Protein AF-A0ABD3QUU9-F1 (afdb_monomer)

InterPro 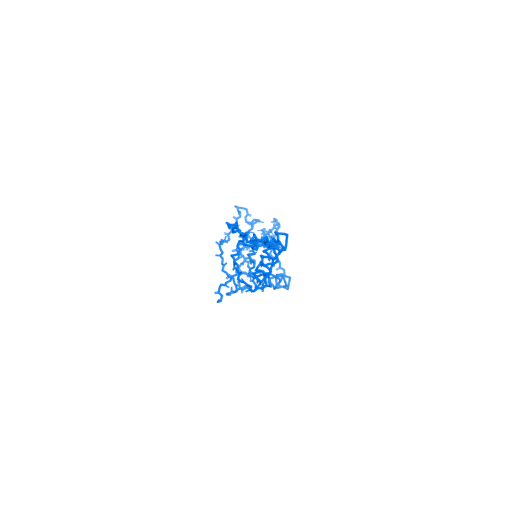domains:
  IPR001288 Translation initiation factor 3 [PTHR10938] (11-122)
  IPR019815 Translation initiation factor 3, C-terminal [PF00707] (43-120)
  IPR036788 Translation initiation factor 3 (IF-3), C-terminal domain superfamily [G3DSA:3.30.110.10] (19-131)
  IPR036788 Translation initiation factor 3 (IF-3), C-terminal domain superfamily [SSF55200] (43-124)

Structure (mmCIF, N/CA/C/O backbone):
data_AF-A0ABD3QUU9-F1
#
_entry.id   AF-A0ABD3QUU9-F1
#
loop_
_atom_site.group_PDB
_atom_site.id
_atom_site.type_symbol
_atom_site.label_atom_id
_atom_site.label_alt_id
_atom_site.label_comp_id
_atom_site.label_asym_id
_atom_site.label_entity_id
_atom_site.label_seq_id
_atom_site.pdbx_PDB_ins_code
_atom_site.Cartn_x
_atom_site.Cartn_y
_atom_site.Cartn_z
_atom_site.occupancy
_atom_site.B_iso_or_equiv
_atom_site.auth_seq_id
_atom_site.auth_comp_id
_atom_site.auth_asym_id
_atom_site.auth_atom_id
_atom_site.pdbx_PDB_model_num
ATOM 1 N N . MET A 1 1 ? 61.642 -3.386 -46.748 1.00 42.53 1 MET A N 1
ATOM 2 C CA . MET A 1 1 ? 60.186 -3.110 -46.766 1.00 42.53 1 MET A CA 1
ATOM 3 C C . MET A 1 1 ? 59.706 -2.957 -45.328 1.00 42.53 1 MET A C 1
ATOM 5 O O . MET A 1 1 ? 59.846 -3.905 -44.570 1.00 42.53 1 MET A O 1
ATOM 9 N N . ARG A 1 2 ? 59.224 -1.776 -44.913 1.00 41.47 2 ARG A N 1
ATOM 10 C CA . ARG A 1 2 ? 58.580 -1.584 -43.599 1.00 41.47 2 ARG A CA 1
ATOM 11 C C . ARG A 1 2 ? 57.066 -1.603 -43.806 1.00 41.47 2 ARG A C 1
ATOM 13 O O . ARG A 1 2 ? 56.547 -0.759 -44.528 1.00 41.47 2 ARG A O 1
ATOM 20 N N . LEU A 1 3 ? 56.393 -2.583 -43.210 1.00 44.31 3 LEU A N 1
ATOM 21 C CA . LEU A 1 3 ? 54.935 -2.666 -43.167 1.00 44.31 3 LEU A CA 1
ATOM 22 C C . LEU A 1 3 ? 54.413 -1.605 -42.191 1.00 44.31 3 LEU A C 1
ATOM 24 O O . LEU A 1 3 ? 54.710 -1.657 -40.999 1.00 44.31 3 LEU A O 1
ATOM 28 N N . VA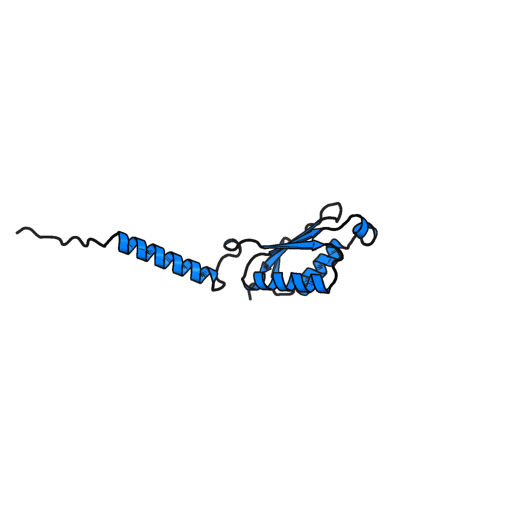L A 1 4 ? 53.661 -0.632 -42.704 1.00 47.78 4 VAL A N 1
ATOM 29 C CA . VAL A 1 4 ? 52.907 0.320 -41.883 1.00 47.78 4 VAL A CA 1
ATOM 30 C C . VAL A 1 4 ? 51.592 -0.357 -41.516 1.00 47.78 4 VAL A C 1
ATOM 32 O O . VAL A 1 4 ? 50.747 -0.583 -42.379 1.00 47.78 4 VAL A O 1
ATOM 35 N N . VAL A 1 5 ? 51.434 -0.719 -40.246 1.00 54.28 5 VAL A N 1
ATOM 36 C CA . VAL A 1 5 ? 50.164 -1.221 -39.712 1.00 54.28 5 VAL A CA 1
ATOM 37 C C . VAL A 1 5 ? 49.305 0.003 -39.375 1.00 54.28 5 VAL A C 1
ATOM 39 O O . VAL A 1 5 ? 49.724 0.794 -38.527 1.00 54.28 5 VAL A O 1
ATOM 42 N N . PRO A 1 6 ? 48.144 0.222 -40.017 1.00 51.41 6 PRO A N 1
ATOM 43 C CA . PRO A 1 6 ? 47.281 1.337 -39.659 1.00 51.41 6 PRO A CA 1
ATOM 44 C C . PRO A 1 6 ? 46.674 1.057 -38.282 1.00 51.41 6 PRO A C 1
ATOM 46 O O . PRO A 1 6 ? 45.927 0.094 -38.100 1.00 51.41 6 PRO A O 1
ATOM 49 N N . SER A 1 7 ? 47.008 1.879 -37.289 1.00 56.78 7 SER A N 1
ATOM 50 C CA . SER A 1 7 ? 46.336 1.839 -35.997 1.00 56.78 7 SER A CA 1
ATOM 51 C C . SER A 1 7 ? 44.897 2.321 -36.191 1.00 56.78 7 SER A C 1
ATOM 53 O O . SER A 1 7 ? 44.641 3.476 -36.526 1.00 56.78 7 SER A O 1
ATOM 55 N N . LEU A 1 8 ? 43.931 1.424 -35.990 1.00 56.50 8 LEU A N 1
ATOM 56 C CA . LEU A 1 8 ? 42.523 1.782 -35.833 1.00 56.50 8 LEU A CA 1
ATOM 57 C C . LEU A 1 8 ? 42.372 2.526 -34.500 1.00 56.50 8 LEU A C 1
ATOM 59 O O . LEU A 1 8 ? 41.977 1.952 -33.486 1.00 56.50 8 LEU A O 1
ATOM 63 N N . ALA A 1 9 ? 42.739 3.805 -34.489 1.00 61.22 9 ALA A N 1
ATOM 64 C CA . ALA A 1 9 ? 42.438 4.711 -33.396 1.00 61.22 9 ALA A CA 1
ATOM 65 C C . ALA A 1 9 ? 40.925 4.960 -33.408 1.00 61.22 9 ALA A C 1
ATOM 67 O O . ALA A 1 9 ? 40.418 5.865 -34.068 1.00 61.22 9 ALA A O 1
ATOM 68 N N . VAL A 1 10 ? 40.182 4.092 -32.722 1.00 66.56 10 VAL A N 1
ATOM 69 C CA . VAL A 1 10 ? 38.789 4.371 -32.386 1.00 66.56 10 VAL A CA 1
ATOM 70 C C . VAL A 1 10 ? 38.803 5.622 -31.519 1.00 66.56 10 VAL A C 1
ATOM 72 O O . VAL A 1 10 ? 39.468 5.640 -30.486 1.00 66.56 10 VAL A O 1
ATOM 75 N N . ASP A 1 11 ? 38.081 6.654 -31.947 1.00 78.12 11 ASP A N 1
ATOM 76 C CA . ASP A 1 11 ? 37.812 7.845 -31.146 1.00 78.12 11 ASP A CA 1
ATOM 77 C C . ASP A 1 11 ? 37.200 7.400 -29.807 1.00 78.12 11 ASP A C 1
ATOM 79 O O . ASP A 1 11 ? 36.038 6.976 -29.722 1.00 78.12 11 ASP A O 1
ATOM 83 N N . LEU A 1 12 ? 38.051 7.376 -28.778 1.00 77.06 12 LEU A N 1
ATOM 84 C CA . LEU A 1 12 ? 37.749 6.781 -27.483 1.00 77.06 12 LEU A CA 1
ATOM 85 C C . LEU A 1 12 ? 36.594 7.528 -26.819 1.00 77.06 12 LEU A C 1
ATOM 87 O O . LEU A 1 12 ? 35.702 6.897 -26.248 1.00 77.06 12 LEU A O 1
ATOM 91 N N . ASP A 1 13 ? 36.562 8.849 -26.968 1.00 79.75 13 ASP A N 1
ATOM 92 C CA . ASP A 1 13 ? 35.517 9.703 -26.418 1.00 79.75 13 ASP A CA 1
ATOM 93 C C . ASP A 1 13 ? 34.179 9.430 -27.092 1.00 79.75 13 ASP A C 1
ATOM 95 O O . ASP A 1 13 ? 33.166 9.221 -26.413 1.00 79.75 13 ASP A O 1
ATOM 99 N N . ARG A 1 14 ? 34.173 9.311 -28.423 1.00 83.25 14 ARG A N 1
ATOM 100 C CA . ARG A 1 14 ? 32.975 8.923 -29.175 1.00 83.25 14 ARG A CA 1
ATOM 101 C C . ARG A 1 14 ? 32.475 7.539 -28.765 1.00 83.25 14 ARG A C 1
ATOM 103 O O . ARG A 1 14 ? 31.271 7.357 -28.562 1.00 83.25 14 ARG A O 1
ATOM 110 N N . HIS A 1 15 ? 33.368 6.568 -28.598 1.00 83.56 15 HIS A N 1
ATOM 111 C CA . HIS A 1 15 ? 32.998 5.210 -28.196 1.00 83.56 15 HIS A CA 1
ATOM 112 C C . HIS A 1 15 ? 32.442 5.157 -26.761 1.00 83.56 15 HIS A C 1
ATOM 114 O O . HIS A 1 15 ? 31.425 4.502 -26.500 1.00 83.56 15 HIS A O 1
ATOM 120 N N . LEU A 1 16 ? 33.052 5.892 -25.828 1.00 86.00 16 LEU A N 1
ATOM 121 C CA . LEU A 1 16 ? 32.565 6.028 -24.453 1.00 86.00 16 LEU A CA 1
ATOM 122 C C . LEU A 1 16 ? 31.206 6.737 -24.404 1.00 86.00 16 LEU A C 1
ATOM 124 O O . LEU A 1 16 ? 30.311 6.301 -23.670 1.00 86.00 16 LEU A O 1
ATOM 128 N N . TYR A 1 17 ? 31.020 7.782 -25.210 1.00 88.38 17 TYR A N 1
ATOM 129 C CA . TYR A 1 17 ? 29.749 8.488 -25.352 1.00 88.38 17 TYR A CA 1
ATOM 130 C C . TYR A 1 17 ? 28.647 7.565 -25.889 1.00 88.38 17 TYR A C 1
ATOM 132 O O . TYR A 1 17 ? 27.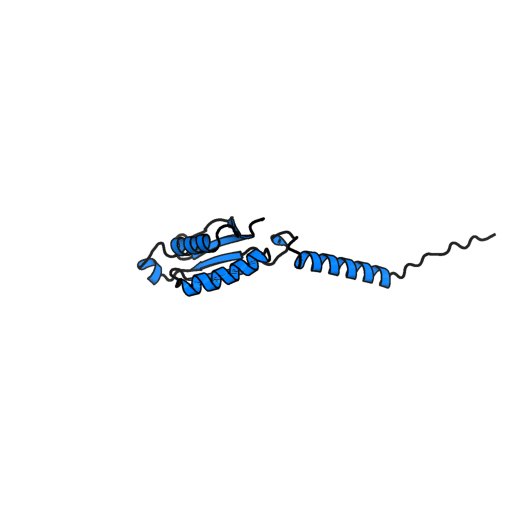562 7.490 -25.306 1.00 88.38 17 TYR A O 1
ATOM 140 N N . GLU A 1 18 ? 28.922 6.796 -26.944 1.00 89.12 18 GLU A N 1
ATOM 141 C CA . GLU A 1 18 ? 27.970 5.836 -27.509 1.00 89.12 18 GLU A CA 1
ATOM 142 C C . GLU A 1 18 ? 27.577 4.748 -26.504 1.00 89.12 18 GLU A C 1
ATOM 144 O O . GLU A 1 18 ? 26.386 4.448 -26.367 1.00 89.12 18 GLU A O 1
ATOM 149 N N . ARG A 1 19 ? 28.537 4.199 -25.744 1.00 88.56 19 ARG A N 1
ATOM 150 C CA . ARG A 1 19 ? 28.250 3.230 -24.671 1.00 88.56 19 ARG A CA 1
ATOM 151 C C . ARG A 1 19 ? 27.358 3.834 -23.590 1.00 88.56 19 ARG A C 1
ATOM 153 O O . ARG A 1 19 ? 26.346 3.223 -23.240 1.00 88.56 19 ARG A O 1
ATOM 160 N N . LYS A 1 20 ? 27.677 5.038 -23.100 1.00 87.12 20 LYS A N 1
ATOM 161 C CA . LYS A 1 20 ? 26.849 5.751 -22.109 1.00 87.12 20 LYS A CA 1
ATOM 162 C C . LYS A 1 20 ? 25.443 6.024 -22.648 1.00 87.12 20 LYS A C 1
ATOM 164 O O . LYS A 1 20 ? 24.461 5.761 -21.955 1.00 87.12 20 LYS A O 1
ATOM 169 N N . ARG A 1 21 ? 25.322 6.470 -23.903 1.00 89.19 21 ARG A N 1
ATOM 170 C CA . ARG A 1 21 ? 24.033 6.738 -24.561 1.00 89.19 21 ARG A CA 1
ATOM 171 C C . ARG A 1 21 ? 23.192 5.470 -24.709 1.00 89.19 21 ARG A C 1
ATOM 173 O O . ARG A 1 21 ? 21.991 5.508 -24.446 1.00 89.19 21 ARG A O 1
ATOM 180 N N . ARG A 1 22 ? 23.799 4.342 -25.096 1.00 83.94 22 ARG A N 1
ATOM 181 C CA . ARG A 1 22 ? 23.116 3.037 -25.197 1.00 83.94 22 ARG A CA 1
ATOM 182 C C . ARG A 1 22 ? 22.660 2.535 -23.826 1.00 83.94 22 ARG A C 1
ATOM 184 O O . ARG A 1 22 ? 21.507 2.134 -23.696 1.00 83.94 22 ARG A O 1
ATOM 191 N N . ALA A 1 23 ? 23.498 2.649 -22.795 1.00 81.44 23 ALA A N 1
ATOM 192 C CA . ALA A 1 23 ? 23.135 2.290 -21.422 1.00 81.44 23 ALA A CA 1
ATOM 193 C C . ALA A 1 23 ? 21.983 3.155 -20.866 1.00 81.44 23 ALA A C 1
ATOM 195 O O . ALA A 1 23 ? 21.056 2.637 -20.241 1.00 81.44 23 ALA A O 1
ATOM 196 N N . ALA A 1 24 ? 21.984 4.463 -21.142 1.00 81.12 24 ALA A N 1
ATOM 197 C CA . ALA A 1 24 ? 20.903 5.375 -20.758 1.00 81.12 24 ALA A CA 1
ATOM 198 C C . ALA A 1 24 ? 19.582 5.075 -21.496 1.00 81.12 24 ALA A C 1
ATOM 200 O O . ALA A 1 24 ? 18.500 5.129 -20.907 1.00 81.12 24 ALA A O 1
ATOM 201 N N . LYS A 1 25 ? 19.648 4.708 -22.781 1.00 78.69 25 LYS A N 1
ATOM 202 C CA . LYS A 1 25 ? 18.469 4.272 -23.549 1.00 78.69 25 LYS A CA 1
ATOM 203 C C . LYS A 1 25 ? 17.910 2.943 -23.034 1.00 78.69 25 LYS A C 1
ATOM 205 O O . LYS A 1 25 ? 16.703 2.831 -22.855 1.00 78.69 25 LYS A O 1
ATOM 210 N N . ALA A 1 26 ? 18.767 1.974 -22.716 1.00 69.31 26 ALA A N 1
ATOM 211 C CA . ALA A 1 26 ? 18.340 0.697 -22.146 1.00 69.31 26 ALA A CA 1
ATOM 212 C C . ALA A 1 26 ? 17.680 0.868 -20.764 1.00 69.31 26 ALA A C 1
ATOM 214 O O . ALA A 1 26 ? 16.625 0.293 -20.508 1.00 69.31 26 ALA A O 1
ATOM 215 N N . SER A 1 27 ? 18.241 1.710 -19.889 1.00 64.75 27 SER A N 1
ATOM 216 C CA . SER A 1 27 ? 17.667 1.966 -18.559 1.00 64.75 27 SER A CA 1
ATOM 217 C C . SER A 1 27 ? 16.363 2.769 -18.609 1.00 64.75 27 SER A C 1
ATOM 219 O O . SER A 1 27 ? 15.436 2.493 -17.844 1.00 64.75 27 SER A O 1
ATOM 221 N N . SER A 1 28 ? 16.245 3.731 -19.527 1.00 64.00 28 SER A N 1
ATOM 222 C CA . SER A 1 28 ? 14.998 4.478 -19.735 1.00 64.00 28 SER A CA 1
ATOM 223 C C . SER A 1 28 ? 13.899 3.622 -20.373 1.00 64.00 28 SER A C 1
ATOM 225 O O . SER A 1 28 ? 12.743 3.737 -19.964 1.00 64.00 28 SER A O 1
ATOM 227 N N . ALA A 1 29 ? 14.243 2.710 -21.288 1.00 61.53 29 ALA A N 1
ATOM 228 C CA . ALA A 1 29 ? 13.319 1.706 -21.816 1.00 61.53 29 ALA A CA 1
ATOM 229 C C . ALA A 1 29 ? 12.847 0.734 -20.718 1.00 61.53 29 ALA A C 1
ATOM 231 O O . ALA A 1 29 ? 11.646 0.514 -20.582 1.00 61.53 29 ALA A O 1
ATOM 232 N N . LYS A 1 30 ? 13.760 0.257 -19.855 1.00 61.94 30 LYS A N 1
ATOM 233 C CA . LYS A 1 30 ? 13.454 -0.572 -18.671 1.00 61.94 30 LYS A CA 1
ATOM 234 C C . LYS A 1 30 ? 12.494 0.135 -17.696 1.00 61.94 30 LYS A C 1
ATOM 236 O O . LYS A 1 30 ? 11.535 -0.452 -17.201 1.00 61.94 30 LYS A O 1
ATOM 241 N N . LYS A 1 31 ? 12.696 1.440 -17.465 1.00 61.00 31 LYS A N 1
ATOM 242 C CA . LYS A 1 31 ? 11.801 2.271 -16.635 1.00 61.00 31 LYS A CA 1
ATOM 243 C C . LYS A 1 31 ? 10.407 2.458 -17.241 1.00 61.00 31 LYS A C 1
ATOM 245 O O . LYS A 1 31 ? 9.439 2.481 -16.487 1.00 61.00 31 LYS A O 1
ATOM 250 N N . ARG A 1 32 ? 10.303 2.617 -18.564 1.00 59.31 32 ARG A N 1
ATOM 251 C CA . ARG A 1 32 ? 9.039 2.915 -19.265 1.00 59.31 32 ARG A CA 1
ATOM 252 C C . ARG A 1 32 ? 8.221 1.671 -19.620 1.00 59.31 32 ARG A C 1
ATOM 254 O O . ARG A 1 32 ? 7.002 1.745 -19.613 1.00 59.31 32 ARG A O 1
ATOM 261 N N . GLY A 1 33 ? 8.874 0.548 -19.907 1.00 54.03 33 GLY A N 1
ATOM 262 C CA . GLY A 1 33 ? 8.243 -0.657 -20.455 1.00 54.03 33 GLY A CA 1
A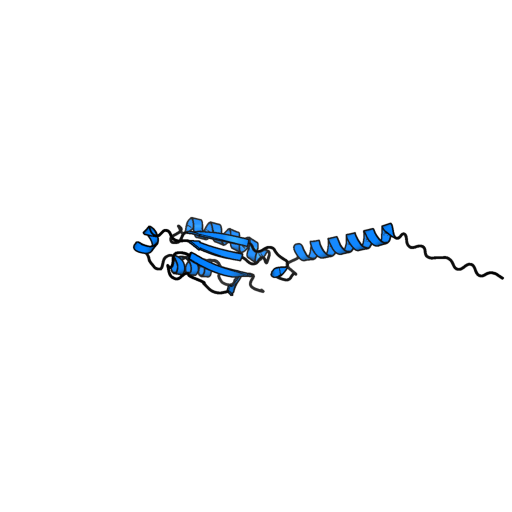TOM 263 C C . GLY A 1 33 ? 7.787 -1.695 -19.432 1.00 54.03 33 GLY A C 1
ATOM 264 O O . GLY A 1 33 ? 7.630 -2.853 -19.795 1.00 54.03 33 GLY A O 1
ATOM 265 N N . GLY A 1 34 ? 7.646 -1.354 -18.149 1.00 56.00 34 GLY A N 1
ATOM 266 C CA . GLY A 1 34 ? 7.184 -2.314 -17.136 1.00 56.00 34 GLY A CA 1
ATOM 267 C C . GLY A 1 34 ? 8.218 -3.379 -16.727 1.00 56.00 34 GLY A C 1
ATOM 268 O O . GLY A 1 34 ? 8.196 -3.799 -15.573 1.00 56.00 34 GLY A O 1
ATOM 269 N N . GLY A 1 35 ? 9.164 -3.740 -17.596 1.00 53.56 35 GLY A N 1
ATOM 270 C CA . GLY A 1 35 ? 10.173 -4.770 -17.362 1.00 53.56 35 GLY A CA 1
ATOM 271 C C . GLY A 1 35 ? 11.296 -4.312 -16.439 1.00 53.56 35 GLY A C 1
ATOM 272 O O . GLY A 1 35 ? 12.165 -3.559 -16.844 1.00 53.56 35 GLY A O 1
ATOM 273 N N . GLY A 1 36 ? 11.307 -4.791 -15.201 1.00 64.94 36 GLY A N 1
ATOM 274 C CA . GLY A 1 36 ? 12.379 -4.619 -14.221 1.00 64.94 36 GLY A CA 1
ATOM 275 C C . GLY A 1 36 ? 12.018 -5.343 -12.933 1.00 64.94 36 GLY A C 1
ATOM 276 O O . GLY A 1 36 ? 10.847 -5.665 -12.725 1.00 64.94 36 GLY A O 1
ATOM 277 N N . ALA A 1 37 ? 13.003 -5.650 -12.089 1.00 72.69 37 ALA A N 1
ATOM 278 C CA . ALA A 1 37 ? 12.689 -6.256 -10.802 1.00 72.69 37 ALA A CA 1
ATOM 279 C C . ALA A 1 37 ? 11.890 -5.247 -9.963 1.00 72.69 37 ALA A C 1
ATOM 281 O O . ALA A 1 37 ? 12.117 -4.041 -10.060 1.00 72.69 37 ALA A O 1
ATOM 282 N N . ILE A 1 38 ? 10.968 -5.718 -9.121 1.00 74.31 38 ILE A N 1
ATOM 283 C CA . ILE A 1 38 ? 10.205 -4.838 -8.216 1.00 74.31 38 ILE A CA 1
ATOM 284 C C . ILE A 1 38 ? 11.166 -4.009 -7.341 1.00 74.31 38 ILE A C 1
ATOM 286 O O . ILE A 1 38 ? 10.915 -2.832 -7.095 1.00 74.31 38 ILE A O 1
ATOM 290 N N . SER A 1 39 ? 12.308 -4.596 -6.962 1.00 72.69 39 SER A N 1
ATOM 291 C CA . SER A 1 39 ? 13.403 -3.952 -6.226 1.00 72.69 39 SER A CA 1
ATOM 292 C C . SER A 1 39 ? 14.096 -2.811 -6.976 1.00 72.69 39 SER A C 1
ATOM 294 O O . SER A 1 39 ? 14.687 -1.947 -6.336 1.00 72.69 39 SER A O 1
ATOM 296 N N . ASP A 1 40 ? 14.025 -2.774 -8.311 1.00 79.31 40 ASP A N 1
ATOM 297 C CA . ASP A 1 40 ? 14.621 -1.698 -9.118 1.00 79.31 40 ASP A CA 1
ATOM 298 C C . ASP A 1 40 ? 13.823 -0.386 -8.982 1.00 79.31 40 ASP A C 1
ATOM 300 O O . ASP A 1 40 ? 14.286 0.686 -9.384 1.00 79.31 40 ASP A O 1
ATOM 304 N N . ARG A 1 41 ? 12.593 -0.459 -8.454 1.00 83.62 41 ARG A N 1
ATOM 305 C CA . ARG A 1 41 ? 11.688 0.679 -8.294 1.00 83.62 41 ARG A CA 1
ATOM 306 C C . ARG A 1 41 ? 11.600 1.107 -6.830 1.00 83.62 41 ARG A C 1
ATOM 308 O O . ARG A 1 41 ? 11.547 0.264 -5.939 1.00 83.62 41 ARG A O 1
ATOM 315 N N . PRO A 1 42 ? 11.509 2.422 -6.561 1.00 87.38 42 PRO A N 1
ATOM 316 C CA . PRO A 1 42 ? 11.370 2.908 -5.198 1.00 87.38 42 PRO A CA 1
ATOM 317 C C . PRO A 1 42 ? 10.038 2.448 -4.601 1.00 87.38 42 PRO A C 1
ATOM 319 O O . PRO A 1 42 ? 8.985 2.606 -5.234 1.00 87.38 42 PRO A O 1
ATOM 322 N N . LEU A 1 43 ? 10.108 1.932 -3.370 1.00 93.00 43 LEU A N 1
ATOM 323 C CA . LEU A 1 43 ? 8.956 1.601 -2.538 1.00 93.00 43 LEU A CA 1
ATOM 324 C C . LEU A 1 43 ? 8.106 2.855 -2.315 1.00 93.00 43 LEU A C 1
ATOM 326 O O . LEU A 1 43 ? 8.621 3.911 -1.939 1.00 93.00 43 LEU A O 1
ATOM 330 N N . LYS A 1 44 ? 6.798 2.741 -2.534 1.00 95.50 44 LYS A N 1
ATOM 331 C CA . LYS A 1 44 ? 5.839 3.801 -2.212 1.00 95.50 44 LYS A CA 1
ATOM 332 C C . LYS A 1 44 ? 5.163 3.497 -0.892 1.00 95.50 44 LYS A C 1
ATOM 334 O O . LYS A 1 44 ? 4.826 2.352 -0.632 1.00 95.50 44 LYS A O 1
ATOM 339 N N . GLU A 1 45 ? 4.958 4.511 -0.062 1.00 95.81 45 GLU A N 1
ATOM 340 C CA . GLU A 1 45 ? 4.271 4.348 1.216 1.00 95.81 45 GLU A CA 1
ATOM 341 C C . GLU A 1 45 ? 2.985 5.166 1.247 1.00 95.81 45 GLU A C 1
ATOM 343 O O . GLU A 1 45 ? 2.985 6.348 0.905 1.00 95.81 45 GLU A O 1
ATOM 348 N N . TYR A 1 46 ? 1.906 4.532 1.699 1.00 96.12 46 TYR A N 1
ATOM 349 C CA . TYR A 1 46 ? 0.607 5.155 1.905 1.00 96.12 46 TYR A CA 1
ATOM 350 C C . TYR A 1 46 ? 0.167 4.973 3.347 1.00 96.12 46 TYR A C 1
ATOM 352 O O . TYR A 1 46 ? 0.142 3.860 3.872 1.00 96.12 46 TYR A O 1
ATOM 360 N N . LYS A 1 47 ? -0.186 6.089 3.986 1.00 94.94 47 LYS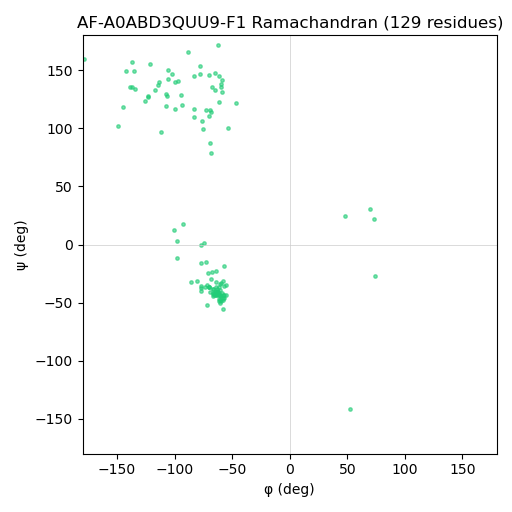 A N 1
ATOM 361 C CA . LYS A 1 47 ? -0.593 6.121 5.388 1.00 94.94 47 LYS A CA 1
ATOM 362 C C . LYS A 1 47 ? -2.090 6.361 5.504 1.00 94.94 47 LYS A C 1
ATOM 364 O O . LYS A 1 47 ? -2.627 7.324 4.950 1.00 94.94 47 LYS A O 1
ATOM 369 N N . PHE A 1 48 ? -2.742 5.514 6.282 1.00 94.38 48 PHE A N 1
ATOM 370 C CA . PHE A 1 48 ? -4.165 5.575 6.566 1.00 94.38 48 PHE A CA 1
ATOM 371 C C . PHE A 1 48 ? -4.400 5.704 8.070 1.00 94.38 48 PHE A C 1
ATOM 373 O O . PHE A 1 48 ? -3.568 5.325 8.905 1.00 94.38 48 PHE A O 1
ATOM 380 N N . ARG A 1 49 ? -5.557 6.266 8.412 1.00 93.38 49 ARG A N 1
ATOM 381 C CA . ARG A 1 49 ? -6.095 6.199 9.767 1.00 93.38 49 ARG A CA 1
ATOM 382 C C . ARG A 1 49 ? -7.095 5.051 9.832 1.00 93.38 49 ARG A C 1
ATOM 384 O O . ARG A 1 49 ? -7.833 4.848 8.873 1.00 93.38 49 ARG A O 1
ATOM 391 N N . ALA A 1 50 ? -7.097 4.320 10.939 1.00 90.25 50 ALA A N 1
ATOM 392 C CA . ALA A 1 50 ? -8.145 3.345 11.218 1.00 90.25 50 ALA A CA 1
ATOM 393 C C . ALA A 1 50 ? -9.506 4.059 11.275 1.00 90.25 50 ALA A C 1
ATOM 395 O O . ALA A 1 50 ? -9.578 5.175 11.800 1.00 90.25 50 ALA A O 1
ATOM 396 N N . GLY A 1 51 ? -10.548 3.457 10.698 1.00 86.94 51 GLY A N 1
ATOM 397 C CA . GLY A 1 51 ? -11.880 4.074 10.619 1.00 86.94 51 GLY A CA 1
ATOM 398 C C . GLY A 1 51 ? -11.983 5.226 9.608 1.00 86.94 51 GLY A C 1
ATOM 399 O O . GLY A 1 51 ? -12.843 6.094 9.729 1.00 86.94 51 GLY A O 1
ATOM 400 N N . ILE A 1 52 ? -11.086 5.280 8.619 1.00 92.12 52 ILE A N 1
ATOM 401 C CA . ILE A 1 52 ? -11.153 6.255 7.525 1.00 92.12 52 ILE A CA 1
ATOM 402 C C . ILE A 1 52 ? -12.466 6.131 6.733 1.00 92.12 52 ILE A C 1
ATOM 404 O O . ILE A 1 52 ? -12.958 5.032 6.461 1.00 92.12 52 ILE A O 1
ATOM 408 N N . ALA A 1 53 ? -13.018 7.280 6.335 1.00 93.38 53 ALA A N 1
ATOM 409 C CA . ALA A 1 53 ? -14.223 7.344 5.517 1.00 93.38 53 ALA A CA 1
ATOM 410 C C . ALA A 1 53 ? -14.018 6.660 4.157 1.00 93.38 53 ALA A C 1
ATOM 412 O O . ALA A 1 53 ? -12.946 6.767 3.555 1.00 93.38 53 ALA A O 1
ATOM 413 N N . ASP A 1 54 ? -15.068 6.013 3.647 1.00 94.06 54 ASP A N 1
ATOM 414 C CA . ASP A 1 54 ? -15.001 5.211 2.421 1.00 94.06 54 ASP A CA 1
ATOM 415 C C . ASP A 1 54 ? -14.500 6.003 1.207 1.00 94.06 54 ASP A C 1
ATOM 417 O O . ASP A 1 54 ? -13.599 5.567 0.494 1.00 94.06 54 ASP A O 1
ATOM 421 N N . HIS A 1 55 ? -14.988 7.231 1.034 1.00 95.19 55 HIS A N 1
ATOM 422 C CA . HIS A 1 55 ? -14.550 8.093 -0.059 1.00 95.19 55 HIS A CA 1
ATOM 423 C C . HIS A 1 55 ? -13.035 8.387 -0.025 1.00 95.19 55 HIS A C 1
ATOM 425 O O . HIS A 1 55 ? -12.367 8.293 -1.058 1.00 95.19 55 HIS A O 1
ATOM 431 N N . ASP A 1 56 ? -12.462 8.705 1.147 1.00 94.94 56 ASP A N 1
ATOM 432 C CA . ASP A 1 56 ? -11.015 8.967 1.248 1.00 94.94 56 ASP A CA 1
ATOM 433 C C . ASP A 1 56 ? -10.194 7.682 1.094 1.00 94.94 56 ASP A C 1
ATOM 435 O O . ASP A 1 56 ? -9.124 7.708 0.480 1.00 94.94 56 ASP A O 1
ATOM 439 N N . LEU A 1 57 ? -10.715 6.555 1.593 1.00 95.06 57 LEU A N 1
ATOM 440 C CA . LEU A 1 57 ? -10.124 5.238 1.385 1.00 95.06 57 LEU A CA 1
ATOM 441 C C . LEU A 1 57 ? -10.018 4.929 -0.113 1.00 95.06 57 LEU A C 1
ATOM 443 O O . LEU A 1 57 ? -8.913 4.723 -0.612 1.00 95.06 57 LEU A O 1
ATOM 447 N N . ARG A 1 58 ? -11.135 4.994 -0.849 1.00 96.06 58 ARG A N 1
ATOM 448 C CA . ARG A 1 58 ? -11.186 4.732 -2.298 1.00 96.06 58 ARG A CA 1
ATOM 449 C C . ARG A 1 58 ? -10.247 5.648 -3.073 1.00 96.06 58 ARG A C 1
ATOM 451 O O . ARG A 1 58 ? -9.476 5.171 -3.903 1.00 96.06 58 ARG A O 1
ATOM 458 N N . ARG A 1 59 ? -10.246 6.951 -2.774 1.00 96.81 59 ARG A N 1
ATOM 459 C CA . ARG A 1 59 ? -9.355 7.926 -3.424 1.00 96.81 59 ARG A CA 1
ATOM 460 C C . ARG A 1 59 ? -7.878 7.559 -3.251 1.00 96.81 59 ARG A C 1
ATOM 462 O O . ARG A 1 59 ? -7.125 7.570 -4.223 1.00 96.81 59 ARG A O 1
ATOM 469 N N . LYS A 1 60 ? -7.450 7.232 -2.029 1.00 95.81 60 LYS A N 1
ATOM 470 C CA . LYS A 1 60 ? -6.056 6.853 -1.749 1.00 95.81 60 LYS A CA 1
ATOM 471 C C . LYS A 1 60 ? -5.692 5.506 -2.362 1.00 95.81 60 LYS A C 1
ATOM 473 O O . LYS A 1 60 ? -4.610 5.400 -2.939 1.00 95.81 60 LYS A O 1
ATOM 478 N N . THR A 1 61 ? -6.584 4.519 -2.295 1.00 96.06 61 THR A N 1
ATOM 479 C CA . THR A 1 61 ? -6.366 3.205 -2.913 1.00 96.06 61 THR A CA 1
ATOM 480 C C . THR A 1 61 ? -6.250 3.315 -4.431 1.00 96.06 61 THR A C 1
ATOM 482 O O . THR A 1 61 ? -5.342 2.726 -5.009 1.00 96.06 61 THR A O 1
ATOM 485 N N . ASN A 1 62 ? -7.057 4.154 -5.085 1.00 95.56 62 ASN A N 1
ATOM 486 C CA . ASN A 1 62 ? -6.904 4.430 -6.517 1.00 95.56 62 ASN A CA 1
ATOM 487 C C . ASN A 1 62 ? -5.509 4.988 -6.842 1.00 95.56 62 ASN A C 1
ATOM 489 O O . ASN A 1 62 ? -4.856 4.508 -7.765 1.00 95.56 62 ASN A O 1
ATOM 493 N N . GLY A 1 63 ? -5.002 5.918 -6.026 1.00 95.00 63 GLY A N 1
ATOM 494 C CA . GLY A 1 63 ? -3.630 6.413 -6.164 1.00 95.00 63 GLY A CA 1
ATOM 495 C C . GLY A 1 63 ? -2.574 5.313 -5.996 1.00 95.00 63 GLY A C 1
ATOM 496 O O . GLY A 1 63 ? -1.597 5.280 -6.741 1.00 95.00 63 GLY A O 1
ATOM 497 N N . MET A 1 64 ? -2.767 4.379 -5.059 1.00 94.75 64 MET A N 1
ATOM 498 C CA . MET A 1 64 ? -1.881 3.217 -4.902 1.00 94.75 64 MET A CA 1
ATOM 499 C C . MET A 1 64 ? -1.889 2.317 -6.142 1.00 94.75 64 MET A C 1
ATOM 501 O O . MET A 1 64 ? -0.825 1.880 -6.587 1.00 94.75 64 MET A O 1
ATOM 505 N N . LEU A 1 65 ? -3.070 2.060 -6.713 1.00 94.62 65 LEU A N 1
ATOM 506 C CA . LEU A 1 65 ? -3.240 1.217 -7.896 1.00 94.62 65 LEU A CA 1
ATOM 507 C C . LEU A 1 65 ? -2.485 1.760 -9.112 1.00 94.62 65 LEU A C 1
ATOM 509 O O . LEU A 1 65 ? -1.943 0.973 -9.884 1.00 94.62 65 LEU A O 1
ATOM 513 N N . GLU A 1 66 ? -2.365 3.079 -9.267 1.00 93.25 66 GLU A N 1
ATOM 514 C CA . GLU A 1 66 ? -1.546 3.663 -10.336 1.00 93.25 66 GLU A CA 1
ATOM 515 C C . GLU A 1 66 ? -0.055 3.324 -10.196 1.00 93.25 66 GLU A C 1
ATOM 517 O O . GLU A 1 66 ? 0.648 3.155 -11.195 1.00 93.25 66 GLU A O 1
ATOM 522 N N . TYR A 1 67 ? 0.463 3.258 -8.967 1.00 93.31 67 TYR A N 1
ATOM 523 C CA . TYR A 1 67 ? 1.858 2.887 -8.720 1.00 93.31 67 TYR A CA 1
ATOM 524 C C . TYR A 1 67 ? 2.075 1.382 -8.859 1.00 93.31 67 TYR A C 1
ATOM 526 O O . TYR A 1 67 ? 3.090 0.978 -9.427 1.00 93.31 67 TYR A O 1
ATOM 534 N N . LEU A 1 68 ? 1.113 0.566 -8.425 1.00 91.69 68 LEU A N 1
ATOM 535 C CA . LEU A 1 68 ? 1.110 -0.878 -8.672 1.00 91.69 68 LEU A CA 1
ATOM 536 C C . LEU A 1 68 ? 1.039 -1.181 -10.176 1.00 91.69 68 LEU A C 1
ATOM 538 O O . LEU A 1 68 ? 1.798 -2.007 -10.663 1.00 91.69 68 LEU A O 1
ATOM 542 N N . GLY A 1 69 ? 0.233 -0.448 -10.950 1.00 89.50 69 GLY A N 1
ATOM 543 C CA . GLY A 1 69 ? 0.184 -0.574 -12.414 1.00 89.50 69 GLY A CA 1
ATOM 544 C C . GLY A 1 69 ? 1.496 -0.177 -13.100 1.00 89.50 69 GLY A C 1
ATOM 545 O O . GLY A 1 69 ? 1.905 -0.791 -14.080 1.00 89.50 69 GLY A O 1
ATOM 546 N N . ARG A 1 70 ? 2.224 0.792 -12.533 1.00 87.56 70 ARG A N 1
ATOM 547 C CA . ARG A 1 70 ? 3.610 1.130 -12.916 1.00 87.56 70 ARG A CA 1
ATOM 548 C C . ARG A 1 70 ? 4.646 0.139 -12.368 1.00 87.56 70 ARG A C 1
ATOM 550 O O . ARG A 1 70 ? 5.840 0.317 -12.594 1.00 87.56 70 ARG A O 1
ATOM 557 N N . GLY A 1 71 ? 4.189 -0.873 -11.636 1.00 89.44 71 GLY A N 1
ATOM 558 C CA . GLY A 1 71 ? 4.928 -1.977 -11.043 1.00 89.44 71 GLY A CA 1
ATOM 559 C C . GLY A 1 71 ? 5.852 -1.603 -9.885 1.00 89.44 71 GLY A C 1
ATOM 560 O O . GLY A 1 71 ? 6.895 -2.232 -9.719 1.00 89.44 71 GLY A O 1
ATOM 561 N N . HIS A 1 72 ? 5.506 -0.577 -9.107 1.00 91.69 72 HIS A N 1
ATOM 562 C CA . HIS A 1 72 ? 6.131 -0.304 -7.811 1.00 91.69 72 HIS A CA 1
ATOM 563 C C . HIS A 1 72 ? 5.575 -1.236 -6.731 1.00 91.69 72 HIS A C 1
ATOM 565 O O . HIS A 1 72 ? 4.382 -1.530 -6.730 1.00 91.69 72 HIS A O 1
ATOM 571 N N . ALA A 1 73 ? 6.405 -1.610 -5.755 1.00 93.38 73 ALA A N 1
ATOM 572 C CA . ALA A 1 73 ? 5.893 -2.096 -4.477 1.00 93.38 73 ALA A CA 1
ATOM 573 C C . ALA A 1 73 ? 5.257 -0.944 -3.685 1.00 93.38 73 ALA A C 1
ATOM 575 O O . ALA A 1 73 ? 5.745 0.194 -3.713 1.00 93.38 73 ALA A O 1
ATOM 576 N N . VAL A 1 74 ? 4.199 -1.255 -2.939 1.00 95.69 74 VAL A N 1
ATOM 577 C CA . VAL A 1 74 ? 3.488 -0.302 -2.086 1.00 95.69 74 VAL A CA 1
ATOM 578 C C . VAL A 1 74 ? 3.407 -0.842 -0.662 1.00 95.69 74 VAL A C 1
ATOM 580 O O . VAL A 1 74 ? 2.877 -1.922 -0.425 1.00 95.69 74 VAL A O 1
ATOM 583 N N . ARG A 1 75 ? 3.904 -0.072 0.306 1.00 95.12 75 ARG A N 1
ATOM 584 C CA . ARG A 1 75 ? 3.691 -0.300 1.734 1.00 95.12 75 ARG A CA 1
ATOM 585 C C . ARG A 1 75 ? 2.487 0.505 2.201 1.00 95.12 75 ARG A C 1
ATOM 587 O O . ARG A 1 75 ? 2.482 1.733 2.126 1.00 95.12 75 ARG A O 1
ATOM 594 N N . VAL A 1 76 ? 1.491 -0.190 2.718 1.00 95.19 76 VAL A N 1
ATOM 595 C CA . VAL A 1 76 ? 0.345 0.399 3.402 1.00 95.19 76 VAL A CA 1
ATOM 596 C C . VAL A 1 76 ? 0.643 0.403 4.889 1.00 95.19 76 VAL A C 1
ATOM 598 O O . VAL A 1 76 ? 1.008 -0.625 5.452 1.00 95.19 76 VAL A O 1
ATOM 601 N N . THR A 1 77 ? 0.481 1.558 5.518 1.00 94.75 77 THR A N 1
ATOM 602 C CA . THR A 1 77 ? 0.660 1.738 6.956 1.00 94.75 77 THR A CA 1
ATOM 603 C C . THR A 1 77 ? -0.628 2.302 7.541 1.00 94.75 77 THR A C 1
ATOM 605 O O . THR A 1 77 ? -1.119 3.341 7.100 1.00 94.75 77 THR A O 1
ATOM 608 N N . LEU A 1 78 ? -1.162 1.654 8.565 1.00 93.62 78 LEU A N 1
ATOM 609 C CA . LEU A 1 78 ? -2.355 2.064 9.289 1.00 93.62 78 LEU A CA 1
ATOM 610 C C . LEU A 1 78 ? -2.006 2.451 10.713 1.00 93.62 78 LEU A C 1
ATOM 612 O O . LEU A 1 78 ? -1.178 1.824 11.368 1.00 93.62 78 LEU A O 1
ATOM 616 N N . THR A 1 79 ? -2.650 3.513 11.184 1.00 93.88 79 THR A N 1
ATOM 617 C CA . THR A 1 79 ? -2.515 3.983 12.562 1.00 93.88 79 THR A CA 1
ATOM 618 C C . THR A 1 79 ? -3.884 4.294 13.136 1.00 93.88 79 THR A C 1
ATOM 620 O O . THR A 1 79 ? -4.686 4.979 12.498 1.00 93.88 79 THR A O 1
ATOM 623 N N . ALA A 1 80 ? -4.146 3.837 14.351 1.00 92.12 80 ALA A N 1
ATOM 624 C CA . ALA A 1 80 ? -5.374 4.142 15.067 1.00 92.12 80 ALA A CA 1
ATOM 625 C C . ALA A 1 80 ? -5.106 5.161 16.174 1.00 92.12 80 ALA A C 1
ATOM 627 O O . ALA A 1 80 ? -4.016 5.228 16.747 1.00 92.12 80 ALA A O 1
ATOM 628 N N . ARG A 1 81 ? -6.117 5.976 16.480 1.00 88.94 81 ARG A N 1
ATOM 629 C CA . ARG A 1 81 ? -6.125 6.774 17.708 1.00 88.94 81 ARG A CA 1
ATOM 630 C C . ARG A 1 81 ? -6.635 5.891 18.838 1.00 88.94 81 ARG A C 1
ATOM 632 O O . ARG A 1 81 ? -7.554 5.112 18.630 1.00 88.94 81 ARG A O 1
ATOM 639 N N . GLN A 1 82 ? -6.100 6.073 20.042 1.00 86.50 82 GLN A N 1
ATOM 640 C CA . GLN A 1 82 ? -6.507 5.276 21.201 1.00 86.50 82 GLN A CA 1
ATOM 641 C C . GLN A 1 82 ? -8.011 5.372 21.488 1.00 86.50 82 GLN A C 1
ATOM 643 O O . GLN A 1 82 ? -8.614 4.382 21.869 1.00 86.50 82 GLN A O 1
ATOM 648 N N . ARG A 1 83 ? -8.627 6.542 21.264 1.00 86.94 83 ARG A N 1
ATOM 649 C CA . ARG A 1 83 ? -10.083 6.698 21.385 1.00 86.94 83 ARG A CA 1
ATOM 650 C C . ARG A 1 83 ? -10.832 5.809 20.389 1.00 86.94 83 ARG A C 1
ATOM 652 O O . ARG A 1 83 ? -11.686 5.050 20.806 1.00 86.94 83 ARG A O 1
ATOM 659 N N . SER A 1 84 ? -10.435 5.836 19.118 1.00 82.75 84 SER A N 1
ATOM 660 C CA . SER A 1 84 ? -11.033 4.989 18.083 1.00 82.75 84 SER A CA 1
ATOM 661 C C . SER A 1 84 ? -10.887 3.498 18.387 1.00 82.75 84 SER A C 1
ATOM 663 O O . SER A 1 84 ? -11.798 2.754 18.084 1.00 82.75 84 SER A O 1
ATOM 665 N N . LEU A 1 85 ? -9.790 3.075 19.028 1.00 84.75 85 LEU A N 1
ATOM 666 C CA . LEU A 1 85 ? -9.607 1.680 19.455 1.00 84.75 85 LEU A CA 1
ATOM 667 C C . LEU A 1 85 ? -10.499 1.259 20.623 1.00 84.75 85 LEU A C 1
ATOM 669 O O . LEU A 1 85 ? -10.731 0.071 20.807 1.00 84.75 85 LEU A O 1
ATOM 673 N N . LYS A 1 86 ? -10.951 2.211 21.446 1.00 86.56 86 LYS A N 1
ATOM 674 C CA . LYS A 1 86 ? -11.939 1.920 22.491 1.00 86.56 86 LYS A CA 1
ATOM 675 C C . LYS A 1 86 ? -13.322 1.706 21.891 1.00 86.56 86 LYS A C 1
ATOM 677 O O . LYS A 1 86 ? -14.067 0.881 22.400 1.00 86.56 86 LYS A O 1
ATOM 682 N N . ASP A 1 87 ? -13.633 2.466 20.845 1.00 86.94 87 ASP A N 1
ATOM 683 C CA . ASP A 1 87 ? -14.910 2.377 20.141 1.00 86.94 87 ASP A CA 1
ATOM 684 C C . ASP A 1 87 ? -14.941 1.149 19.206 1.00 86.94 87 ASP A C 1
ATOM 686 O O . ASP A 1 87 ? -15.972 0.498 19.080 1.00 86.94 87 ASP A O 1
ATOM 690 N N . ASP A 1 88 ? -13.804 0.816 18.585 1.00 87.06 88 ASP A N 1
ATOM 691 C CA . ASP A 1 88 ? -13.618 -0.323 17.682 1.00 87.06 88 ASP A CA 1
ATOM 692 C C . ASP A 1 88 ? -12.174 -0.857 17.771 1.00 87.06 88 ASP A C 1
ATOM 694 O O . ASP A 1 88 ? -11.228 -0.290 17.208 1.00 87.06 88 ASP A O 1
ATOM 698 N N . ALA A 1 89 ? -12.001 -1.967 18.492 1.00 86.56 89 ALA A N 1
ATOM 699 C CA . ALA A 1 89 ? -10.702 -2.609 18.694 1.00 86.56 89 ALA A CA 1
ATOM 700 C C . ALA A 1 89 ? -10.120 -3.216 17.402 1.00 86.56 89 ALA A C 1
ATOM 702 O O . ALA A 1 89 ? -8.896 -3.328 17.276 1.00 86.56 89 ALA A O 1
ATOM 703 N N . ASP A 1 90 ? -10.982 -3.533 16.434 1.00 89.31 90 ASP A N 1
ATOM 704 C CA . ASP A 1 90 ? -10.650 -4.175 15.160 1.00 89.31 90 ASP A CA 1
ATOM 705 C C . ASP A 1 90 ? -10.573 -3.163 14.007 1.00 89.31 90 ASP A C 1
ATOM 707 O O . ASP A 1 90 ? -10.472 -3.520 12.830 1.00 89.31 90 ASP A O 1
ATOM 711 N N . ALA A 1 91 ? -10.544 -1.863 14.318 1.00 89.12 91 ALA A N 1
ATOM 712 C CA . ALA A 1 91 ? -10.526 -0.811 13.308 1.00 89.12 91 ALA A CA 1
ATOM 713 C C . ALA A 1 91 ? -9.329 -0.930 12.342 1.00 89.12 91 ALA A C 1
ATOM 715 O O . ALA A 1 91 ? -9.426 -0.541 11.173 1.00 89.12 91 ALA A O 1
ATOM 716 N N . ILE A 1 92 ? -8.180 -1.445 12.803 1.00 90.12 92 ILE A N 1
ATOM 717 C CA . ILE A 1 92 ? -7.000 -1.663 11.950 1.00 90.12 92 ILE A CA 1
ATOM 718 C C . ILE A 1 92 ? -7.216 -2.824 10.979 1.00 90.12 92 ILE A C 1
ATOM 720 O O . ILE A 1 92 ? -6.985 -2.629 9.784 1.00 90.12 92 ILE A O 1
ATOM 724 N N . SER A 1 93 ? -7.622 -3.999 11.470 1.00 89.00 93 SER A N 1
ATOM 725 C CA . SER A 1 93 ? -7.874 -5.192 10.645 1.00 89.00 93 SER A CA 1
ATOM 726 C C . SER A 1 93 ? -8.971 -4.903 9.633 1.00 89.00 93 SER A C 1
ATOM 728 O O . SER A 1 93 ? -8.722 -4.996 8.436 1.00 89.00 93 SER A O 1
ATOM 730 N N . THR A 1 94 ? -10.103 -4.367 10.090 1.00 90.94 94 THR A N 1
ATOM 731 C CA . THR A 1 94 ? -11.227 -3.975 9.229 1.00 90.94 94 THR A CA 1
ATOM 732 C C . THR A 1 94 ? -10.795 -3.004 8.130 1.00 90.94 94 THR A C 1
ATOM 734 O O . THR A 1 94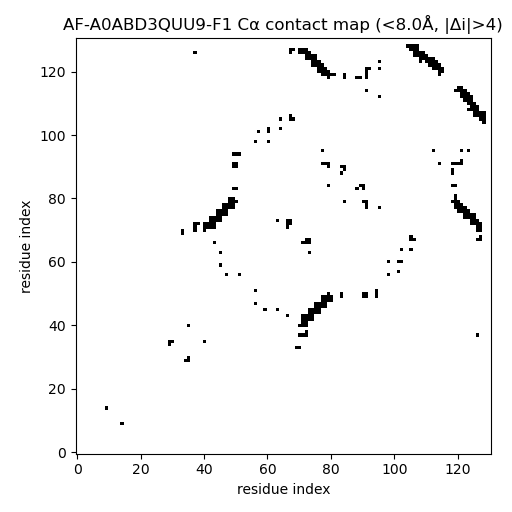 ? -11.174 -3.144 6.968 1.00 90.94 94 THR A O 1
ATOM 737 N N . THR A 1 95 ? -9.966 -2.005 8.456 1.00 92.25 95 THR A N 1
ATOM 738 C CA . THR A 1 95 ? -9.488 -1.065 7.430 1.00 92.25 95 THR A CA 1
ATOM 739 C C . THR A 1 95 ? -8.502 -1.730 6.461 1.00 92.25 95 THR A C 1
ATOM 741 O O . THR A 1 95 ? -8.530 -1.410 5.274 1.00 92.25 95 THR A O 1
ATOM 744 N N . LEU A 1 96 ? -7.640 -2.643 6.924 1.00 90.62 96 LEU A N 1
ATOM 745 C CA . LEU A 1 96 ? -6.744 -3.405 6.044 1.00 90.62 96 LEU A CA 1
ATOM 746 C C . LEU A 1 96 ? -7.519 -4.306 5.092 1.00 90.62 96 LEU A C 1
ATOM 748 O O . LEU A 1 96 ? -7.201 -4.325 3.905 1.00 90.62 96 LEU A O 1
ATOM 752 N N . ASP A 1 97 ? -8.542 -4.994 5.582 1.00 91.88 97 ASP A N 1
ATOM 753 C CA . ASP A 1 97 ? -9.366 -5.883 4.767 1.00 91.88 97 ASP A CA 1
ATOM 754 C C . ASP A 1 97 ? -10.116 -5.101 3.689 1.00 91.88 97 ASP A C 1
ATOM 756 O O . ASP A 1 97 ? -10.055 -5.458 2.514 1.00 91.88 97 ASP A O 1
ATOM 760 N N . ARG A 1 98 ? -10.644 -3.918 4.018 1.00 94.25 98 ARG A N 1
ATOM 761 C CA . ARG A 1 98 ? -11.211 -3.010 3.006 1.00 94.25 98 ARG A CA 1
ATOM 762 C C . ARG A 1 98 ? -10.179 -2.546 1.972 1.00 94.25 98 ARG A C 1
ATOM 764 O O . ARG A 1 98 ? -10.509 -2.382 0.799 1.00 94.25 98 ARG A O 1
ATOM 771 N N . VAL A 1 99 ? -8.921 -2.316 2.367 1.00 93.19 99 VAL A N 1
ATOM 772 C CA . VAL A 1 99 ? -7.848 -2.020 1.397 1.00 93.19 99 VAL A CA 1
ATOM 773 C C . VAL A 1 99 ? -7.594 -3.228 0.495 1.00 93.19 99 VAL A C 1
ATOM 775 O O . VAL A 1 99 ? -7.452 -3.038 -0.711 1.00 93.19 99 VAL A O 1
ATOM 778 N N . ARG A 1 100 ? -7.557 -4.446 1.045 1.00 92.19 100 ARG A N 1
ATOM 779 C CA . ARG A 1 100 ? -7.363 -5.690 0.280 1.00 92.19 100 ARG A CA 1
ATOM 780 C C . ARG A 1 100 ? -8.456 -5.880 -0.760 1.00 92.19 100 ARG A C 1
ATOM 782 O O . ARG A 1 100 ? -8.137 -6.072 -1.928 1.00 92.19 100 ARG A O 1
ATOM 789 N N . GLU A 1 101 ? -9.714 -5.730 -0.360 1.00 94.06 101 GLU A N 1
ATOM 790 C CA . GLU A 1 101 ? -10.871 -5.820 -1.256 1.00 94.06 101 GLU A CA 1
ATOM 791 C C . GLU A 1 101 ? -10.788 -4.806 -2.402 1.00 94.06 101 GLU A C 1
ATOM 793 O O . GLU A 1 101 ? -10.968 -5.157 -3.567 1.00 94.06 101 GLU A O 1
ATOM 798 N N . LEU A 1 102 ? -10.451 -3.547 -2.099 1.00 94.81 102 LEU A N 1
ATOM 799 C CA . LEU A 1 102 ? -10.334 -2.495 -3.114 1.00 94.81 102 LEU A CA 1
ATOM 800 C C . LEU A 1 102 ? -9.145 -2.698 -4.063 1.00 94.81 102 LEU A C 1
ATOM 802 O O . LEU A 1 102 ? -9.182 -2.243 -5.210 1.00 94.81 102 LEU A O 1
ATOM 806 N N . VAL A 1 103 ? -8.068 -3.324 -3.586 1.00 93.81 103 VAL A N 1
ATOM 807 C CA . VAL A 1 103 ? -6.899 -3.643 -4.410 1.00 93.81 103 VAL A CA 1
ATOM 808 C C . VAL A 1 103 ? -7.178 -4.856 -5.304 1.00 93.81 103 VAL A C 1
ATOM 810 O O . VAL A 1 103 ? -6.795 -4.831 -6.480 1.00 93.81 103 VAL A O 1
ATOM 813 N N . GLY A 1 104 ? -7.870 -5.869 -4.775 1.00 92.12 104 GLY A N 1
ATOM 814 C CA . GLY A 1 104 ? -8.231 -7.102 -5.473 1.00 92.12 104 GLY A CA 1
ATOM 815 C C . GLY A 1 104 ? -7.023 -7.785 -6.119 1.00 92.12 104 GLY A C 1
ATOM 816 O O . GLY A 1 104 ? -5.903 -7.729 -5.611 1.00 92.12 104 GLY A O 1
ATOM 817 N N . ASP A 1 105 ? -7.223 -8.341 -7.312 1.00 91.94 105 ASP A N 1
ATOM 818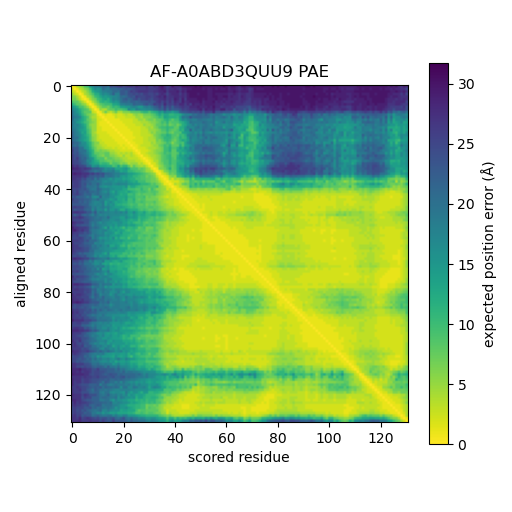 C CA . ASP A 1 105 ? -6.210 -9.146 -8.018 1.00 91.94 105 ASP A CA 1
ATOM 819 C C . ASP A 1 105 ? -5.059 -8.326 -8.629 1.00 91.94 105 ASP A C 1
ATOM 821 O O . ASP A 1 105 ? -4.169 -8.860 -9.298 1.00 91.94 105 ASP A O 1
ATOM 825 N N . LYS A 1 106 ? -5.063 -7.000 -8.449 1.00 90.88 106 LYS A N 1
ATOM 826 C CA . LYS A 1 106 ? -4.032 -6.105 -9.001 1.00 90.88 106 LYS A CA 1
ATOM 827 C C . LYS A 1 106 ? -2.731 -6.155 -8.205 1.00 90.88 106 LYS A C 1
ATOM 829 O O . LYS A 1 106 ? -1.698 -5.703 -8.709 1.00 90.88 106 LYS A O 1
ATOM 834 N N . ALA A 1 107 ? -2.760 -6.690 -6.989 1.00 92.44 107 ALA A N 1
ATOM 835 C CA . ALA A 1 107 ? -1.580 -6.864 -6.160 1.00 92.44 107 ALA A CA 1
ATOM 836 C C . ALA A 1 107 ? -1.566 -8.229 -5.475 1.00 92.44 107 ALA A C 1
ATOM 838 O O . ALA A 1 107 ? -2.600 -8.840 -5.244 1.00 92.44 107 ALA A O 1
ATOM 839 N N . VAL A 1 108 ? -0.366 -8.663 -5.108 1.00 92.12 108 VAL A N 1
ATOM 840 C CA . VAL A 1 108 ? -0.127 -9.827 -4.259 1.00 92.12 108 VAL A CA 1
ATOM 841 C C . VAL A 1 108 ? 0.500 -9.343 -2.959 1.00 92.12 108 VAL A C 1
ATOM 843 O O . VAL A 1 108 ? 1.395 -8.489 -2.966 1.00 92.12 108 VAL A O 1
ATOM 846 N N . GLU A 1 109 ? 0.049 -9.887 -1.833 1.00 91.69 109 GLU A N 1
ATOM 847 C CA . GLU A 1 109 ? 0.659 -9.604 -0.538 1.00 91.69 109 GLU A CA 1
ATOM 848 C C . GLU A 1 109 ? 2.036 -10.258 -0.459 1.00 91.69 109 GLU A C 1
ATOM 850 O O . GLU A 1 109 ? 2.167 -11.477 -0.391 1.00 91.69 109 GLU A O 1
ATOM 855 N N . ALA A 1 110 ? 3.084 -9.441 -0.460 1.00 86.00 110 ALA A N 1
ATOM 856 C CA . ALA A 1 110 ? 4.449 -9.930 -0.293 1.00 86.00 110 ALA A CA 1
ATOM 857 C C . ALA A 1 110 ? 4.776 -10.192 1.180 1.00 86.00 110 ALA A C 1
ATOM 859 O O . ALA A 1 110 ? 5.577 -11.062 1.512 1.00 86.00 110 ALA A O 1
ATOM 860 N N . ARG A 1 111 ? 4.164 -9.409 2.072 1.00 81.88 111 ARG A N 1
ATOM 861 C CA . ARG A 1 111 ? 4.234 -9.601 3.517 1.00 81.88 111 ARG A CA 1
ATOM 862 C C . ARG A 1 111 ? 2.893 -9.215 4.113 1.00 81.88 111 ARG A C 1
ATOM 864 O O . ARG A 1 111 ? 2.493 -8.057 3.986 1.00 81.88 111 ARG A O 1
ATOM 871 N N . GLY A 1 112 ? 2.246 -10.193 4.742 1.00 74.56 112 GLY A N 1
ATOM 872 C CA . GLY A 1 112 ? 0.936 -10.032 5.361 1.00 74.56 112 GLY A CA 1
ATOM 873 C C . GLY A 1 112 ? 0.925 -9.019 6.506 1.00 74.56 112 GLY A C 1
ATOM 874 O O . GLY A 1 112 ? 1.969 -8.529 6.951 1.00 74.56 112 GLY A O 1
ATOM 875 N N . MET A 1 113 ? -0.288 -8.719 6.967 1.00 77.94 113 MET A N 1
ATOM 876 C CA . MET A 1 113 ? -0.572 -7.785 8.053 1.00 77.94 113 MET A CA 1
ATOM 877 C C . MET A 1 113 ? 0.337 -8.015 9.265 1.00 77.94 113 MET A C 1
ATOM 879 O O . MET A 1 113 ? 0.322 -9.077 9.883 1.00 77.94 113 MET A O 1
ATOM 883 N N . LYS A 1 114 ? 1.083 -6.977 9.649 1.00 77.75 114 LYS A N 1
ATOM 884 C CA . LYS A 1 114 ? 1.778 -6.926 10.938 1.00 77.75 114 LYS A CA 1
ATOM 885 C C . LYS A 1 114 ? 1.130 -5.864 11.816 1.00 77.75 114 LYS A C 1
ATOM 887 O O . LYS A 1 114 ? 1.439 -4.680 11.656 1.00 77.75 114 LYS A O 1
ATOM 892 N N . ALA A 1 115 ? 0.222 -6.288 12.692 1.00 78.19 115 ALA A N 1
ATOM 893 C CA . ALA A 1 115 ? -0.252 -5.460 13.795 1.00 78.19 115 ALA A CA 1
ATOM 894 C C . ALA A 1 115 ? 0.784 -5.434 14.930 1.00 78.19 115 ALA A C 1
ATOM 896 O O . ALA A 1 115 ? 1.601 -6.348 15.053 1.00 78.19 115 ALA A O 1
ATOM 897 N N . ASN A 1 116 ? 0.784 -4.369 15.728 1.00 83.44 116 ASN A N 1
ATOM 898 C CA . ASN A 1 116 ? 1.498 -4.343 17.005 1.00 83.44 116 ASN A CA 1
ATOM 899 C C . ASN A 1 116 ? 0.603 -4.869 18.139 1.00 83.44 116 ASN A C 1
ATOM 901 O O . ASN A 1 116 ? -0.613 -4.887 18.000 1.00 83.44 116 ASN A O 1
ATOM 905 N N . ASP A 1 117 ? 1.192 -5.189 19.294 1.00 82.12 117 ASP A N 1
ATOM 906 C CA . ASP A 1 117 ? 0.472 -5.745 20.460 1.00 82.12 117 ASP A CA 1
ATOM 907 C C . ASP A 1 117 ? -0.679 -4.860 20.971 1.00 82.12 117 ASP A C 1
ATOM 909 O O . ASP A 1 117 ? -1.552 -5.305 21.705 1.00 82.12 117 ASP A O 1
ATOM 913 N N . ARG A 1 118 ? -0.670 -3.573 20.605 1.00 82.12 118 ARG A N 1
ATOM 914 C CA . ARG A 1 118 ? -1.670 -2.580 21.015 1.00 82.12 118 ARG A CA 1
ATOM 915 C C . ARG A 1 118 ? -2.758 -2.340 19.965 1.00 82.12 118 ARG A C 1
ATOM 917 O O . ARG A 1 118 ? -3.536 -1.406 20.147 1.00 82.12 118 ARG A O 1
ATOM 924 N N . ASN A 1 119 ? -2.747 -3.071 18.848 1.00 84.69 119 ASN A N 1
ATOM 925 C CA . ASN A 1 119 ? -3.618 -2.865 17.682 1.00 84.69 119 ASN A CA 1
ATOM 926 C C . ASN A 1 119 ? -3.691 -1.403 17.204 1.00 84.69 119 ASN A C 1
ATOM 928 O O . ASN A 1 119 ? -4.652 -0.978 16.580 1.00 84.69 119 ASN A O 1
ATOM 932 N N . SER A 1 120 ? -2.668 -0.597 17.486 1.00 86.50 120 SER A N 1
ATOM 933 C CA . SER A 1 120 ? -2.625 0.830 17.153 1.00 86.50 120 SER A CA 1
ATOM 934 C C . SER A 1 120 ? -1.857 1.121 15.876 1.00 86.50 120 SER A C 1
ATOM 936 O O . SER A 1 120 ? -1.932 2.231 15.341 1.00 86.50 120 SER A O 1
ATOM 938 N N . TYR A 1 121 ? -1.137 0.123 15.379 1.00 91.56 121 TYR A N 1
ATOM 939 C CA . TYR A 1 121 ? -0.350 0.179 14.167 1.00 91.56 121 TYR A CA 1
ATOM 940 C C . TYR A 1 121 ? -0.523 -1.120 13.390 1.00 91.56 121 TYR A C 1
ATOM 942 O O . TYR A 1 121 ? -0.422 -2.198 13.970 1.00 91.56 121 TYR A O 1
ATOM 950 N N . GLY A 1 122 ? -0.723 -1.008 12.082 1.00 90.88 122 GLY A N 1
ATOM 951 C CA . GLY A 1 122 ? -0.738 -2.129 11.150 1.00 90.88 122 GLY A CA 1
ATOM 952 C C . GLY A 1 122 ? 0.060 -1.785 9.900 1.00 90.88 122 GLY A C 1
ATOM 953 O O . GLY A 1 122 ? 0.115 -0.624 9.494 1.00 90.88 122 GLY A O 1
ATOM 954 N N . SER A 1 123 ? 0.675 -2.776 9.264 1.00 92.75 123 SER A N 1
ATOM 955 C CA . SER A 1 123 ? 1.296 -2.572 7.953 1.00 92.75 123 SER A CA 1
ATOM 956 C C . SER A 1 123 ? 1.117 -3.770 7.035 1.00 92.75 123 SER A C 1
ATOM 958 O O . SER A 1 123 ? 1.051 -4.902 7.510 1.00 92.75 123 SER A O 1
ATOM 960 N N . LEU A 1 124 ? 1.054 -3.495 5.733 1.00 92.38 124 LEU A N 1
ATOM 961 C CA . LEU A 1 124 ? 0.911 -4.471 4.658 1.00 92.38 124 LEU A CA 1
ATOM 962 C C . LEU A 1 124 ? 1.856 -4.099 3.510 1.00 92.38 124 LEU A C 1
ATOM 964 O O . LEU A 1 124 ? 1.945 -2.927 3.134 1.00 92.38 124 LEU A O 1
ATOM 968 N N . LEU A 1 125 ? 2.565 -5.082 2.952 1.00 93.75 125 LEU A N 1
ATOM 969 C CA . LEU A 1 125 ? 3.398 -4.882 1.765 1.00 93.75 125 LEU A CA 1
ATOM 970 C C . LEU A 1 125 ? 2.746 -5.533 0.548 1.00 93.75 125 LEU A C 1
ATOM 972 O O . LEU A 1 125 ? 2.581 -6.751 0.497 1.00 93.75 125 LEU A O 1
ATOM 976 N N . LEU A 1 126 ? 2.441 -4.706 -0.446 1.00 94.19 126 LEU A N 1
ATOM 977 C CA . LEU A 1 126 ? 1.808 -5.090 -1.697 1.00 94.19 126 LEU A CA 1
ATOM 978 C C . LEU A 1 126 ? 2.821 -5.046 -2.835 1.00 94.19 126 LEU A C 1
ATOM 980 O O . LEU A 1 126 ? 3.489 -4.030 -3.060 1.00 94.19 126 LEU A O 1
ATOM 984 N N . HIS A 1 127 ? 2.913 -6.143 -3.573 1.00 93.50 127 HIS A N 1
ATOM 985 C CA . HIS A 1 127 ? 3.624 -6.217 -4.840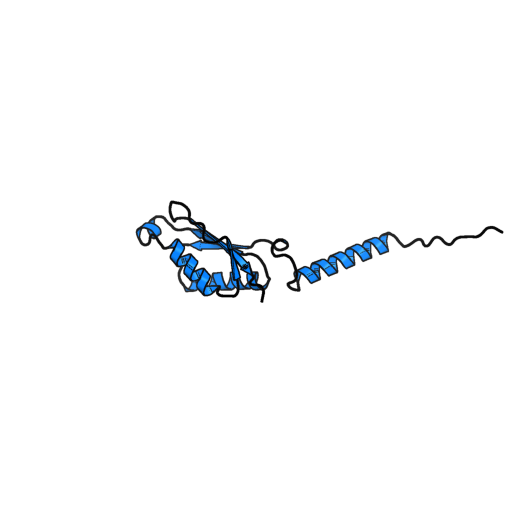 1.00 93.50 127 HIS A CA 1
ATOM 986 C C . HIS A 1 127 ? 2.624 -6.186 -5.995 1.00 93.50 127 HIS A C 1
ATOM 988 O O . HIS A 1 127 ? 1.524 -6.711 -5.854 1.00 93.50 127 HIS A O 1
ATOM 994 N N . PRO A 1 128 ? 2.979 -5.593 -7.143 1.00 92.31 128 PRO A N 1
ATOM 995 C CA . PRO A 1 128 ? 2.131 -5.657 -8.324 1.00 92.31 128 PRO A CA 1
ATOM 996 C C . PRO A 1 128 ? 1.925 -7.116 -8.742 1.00 92.31 128 PRO A C 1
ATOM 998 O O . PRO A 1 128 ? 2.882 -7.896 -8.770 1.00 92.31 128 PRO A O 1
ATOM 1001 N N . SER A 1 129 ? 0.685 -7.482 -9.063 1.00 89.06 129 SER A N 1
ATOM 1002 C CA . SER A 1 129 ? 0.392 -8.809 -9.598 1.00 89.06 129 SER A CA 1
ATOM 1003 C C . SER A 1 129 ? 1.008 -8.945 -10.990 1.00 89.06 129 SER A C 1
ATOM 1005 O O . SER A 1 129 ? 0.930 -8.023 -11.810 1.00 89.06 129 SER A O 1
ATOM 1007 N N . LYS A 1 130 ? 1.659 -10.082 -11.253 1.00 71.12 130 LYS A N 1
ATOM 1008 C CA . LYS A 1 130 ? 2.107 -10.426 -12.603 1.00 71.12 130 LYS A CA 1
ATOM 1009 C C . LYS A 1 130 ? 0.862 -10.865 -13.371 1.00 71.12 130 LYS A C 1
ATOM 1011 O O . LYS A 1 130 ? 0.405 -11.985 -13.171 1.00 71.12 130 LYS A O 1
ATOM 1016 N N . LYS A 1 131 ? 0.290 -9.966 -14.171 1.00 56.91 131 LYS A N 1
ATOM 1017 C CA . LYS A 1 131 ? -0.602 -10.389 -15.254 1.00 56.91 131 LYS A CA 1
ATOM 1018 C C . LYS A 1 131 ? 0.184 -11.170 -16.296 1.00 56.91 131 LYS A C 1
ATOM 1020 O O . LYS A 1 131 ? 1.361 -10.799 -16.519 1.00 56.91 131 LYS A O 1
#

Mean predicted aligned error: 10.27 Å

Solvent-accessible surface area (backbone atoms only — not comparable to full-atom values): 7467 Å² total; per-residue (Å²): 137,86,84,80,78,83,78,83,76,68,60,59,66,60,52,52,49,51,51,53,53,49,53,52,50,52,52,51,47,36,70,71,66,67,56,67,60,51,83,79,38,74,76,41,79,46,81,45,54,41,74,59,55,67,69,62,48,52,57,54,50,54,58,50,49,57,41,25,74,65,42,21,31,37,36,41,37,37,38,43,53,75,69,55,40,73,79,37,67,54,30,45,59,56,46,49,51,53,50,50,64,75,51,44,83,56,41,41,76,76,39,70,79,47,66,47,103,76,51,38,37,32,36,37,33,34,30,40,41,85,125

Secondary structure (DSSP, 8-state):
-----------HHHHHHHHHHHHHHHHHHHHHSS-S-GGGSPPEEEEEETT--HHHHHHHHHHHHHHHHTT--EEEEEE--HHHHHH-TTHHHHHHHHHHHHHGGGEEEEEEEEE-TTSSEEEEEEEEP--

Sequence (131 aa):
MRLVVPSLAVDLDRHLYERKRRAAKASSAKKRGGGGAISDRPLKEYKFRAGIADHDLRRKTNGMLEYLGRGHAVRVTLTARQRSLKDDADAISTTLDRVRELVGDKAVEARGMKANDRNSYGSLLLHPSKK

Organism: NCBI:txid2934178

Nearest PDB structures (foldseek):
  2m71-assembly1_A  TM=8.867E-01  e=1.236E-06  Campylobacter jejuni
  2crq-assembly1_A  TM=8.020E-01  e=3.559E-07  Mus musculus
  7po1-assembly1_8  TM=7.405E-01  e=1.408E-06  Homo sapiens
  6nf8-assembly1_z  TM=6.687E-01  e=1.504E-06  Homo sapiens
  7pua-assembly1_IB  TM=7.121E-01  e=3.060E-05  Trypanosoma brucei brucei

pLDDT: mean 83.56, std 13.61, range [41.47, 96.81]

Radius of gyration: 24.62 Å; Cα contacts (8 Å, |Δi|>4): 178; chains: 1; bounding box: 75×20×69 Å

Foldseek 3Di:
DDDDDDPPPDPVVVVVVVVVVVVVVVVVCCQPVLHDDLVVDDEAEDEDEQPDDPVVLLVRLVVVLVVLVSFHKYKYKYFYDPVVCVVPVCSLVVSVVVSCVSCDQQWDFPDDWDADPSSG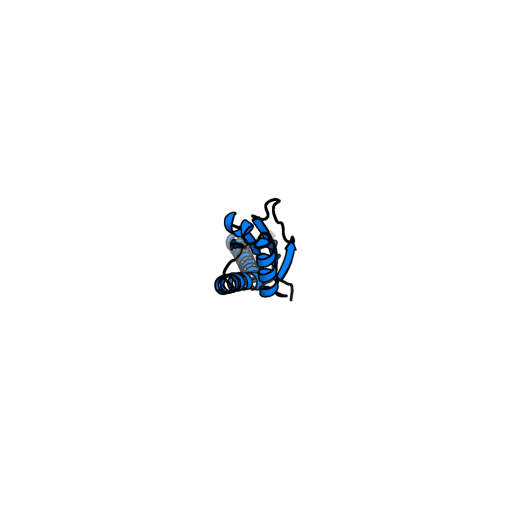MIMTITTGHDD